Protein AF-A0A1Y3EDM2-F1 (afdb_monomer_lite)

Sequence (157 aa):
MSKAKNRMTKLMQNTAAVFKRSYTFEEAMSQANGNKTKNNWIFPPDTLTHGQIEFSVKYLGSVAVPQSKGIDVIKEAVQKLRFNLQLNRSHGYKLQKVLIQISIYGITLVDVKTKVLVCQHALHRISFCADDKQDKRVFAYIVKRSAESSEHDCHVF

Structure (mmCIF, N/CA/C/O backbone):
data_AF-A0A1Y3EDM2-F1
#
_entry.id   AF-A0A1Y3EDM2-F1
#
loop_
_atom_site.group_PDB
_atom_site.id
_atom_site.type_symbol
_atom_site.label_atom_id
_atom_site.label_alt_id
_atom_site.label_comp_id
_atom_site.label_asym_id
_atom_site.label_entity_id
_atom_site.label_seq_id
_atom_site.pdbx_PDB_ins_code
_atom_site.Cartn_x
_atom_site.Cartn_y
_atom_site.Cartn_z
_atom_site.occupancy
_atom_site.B_iso_or_equiv
_atom_site.auth_seq_id
_atom_site.auth_comp_id
_atom_site.auth_asym_id
_atom_site.auth_atom_id
_atom_site.pdbx_PDB_model_num
ATOM 1 N N . MET A 1 1 ? 7.501 -23.146 6.509 1.00 51.47 1 MET A N 1
ATOM 2 C CA . MET A 1 1 ? 6.556 -22.102 6.031 1.00 51.47 1 MET A CA 1
ATOM 3 C C . MET A 1 1 ? 7.182 -21.345 4.864 1.00 51.47 1 MET A C 1
ATOM 5 O O . MET A 1 1 ? 8.330 -20.941 4.976 1.00 51.47 1 MET A O 1
ATOM 9 N N . SER A 1 2 ? 6.475 -21.197 3.737 1.00 65.44 2 SER A N 1
ATOM 10 C CA . SER A 1 2 ? 6.988 -20.516 2.529 1.00 65.44 2 SER A CA 1
ATOM 11 C C . SER A 1 2 ? 7.248 -19.017 2.770 1.00 65.44 2 SER A C 1
ATOM 13 O O . SER A 1 2 ? 6.473 -18.365 3.471 1.00 65.44 2 SER A O 1
ATOM 15 N N . LYS A 1 3 ? 8.299 -18.450 2.150 1.00 64.69 3 LYS A N 1
ATOM 16 C CA . LYS A 1 3 ? 8.666 -17.015 2.222 1.00 64.69 3 LYS A CA 1
ATOM 17 C C . LYS A 1 3 ? 7.491 -16.078 1.892 1.00 64.69 3 LYS A C 1
ATOM 19 O O . LYS A 1 3 ? 7.386 -15.002 2.477 1.00 64.69 3 LYS A O 1
ATOM 24 N N . ALA A 1 4 ? 6.597 -16.492 0.990 1.00 65.94 4 ALA A N 1
ATOM 25 C CA . ALA A 1 4 ? 5.406 -15.728 0.615 1.00 65.94 4 ALA A CA 1
ATOM 26 C C . ALA A 1 4 ? 4.397 -15.608 1.771 1.00 65.94 4 ALA A C 1
ATOM 28 O O . ALA A 1 4 ? 3.893 -14.516 2.030 1.00 65.94 4 ALA A O 1
ATOM 29 N N . LYS A 1 5 ? 4.183 -16.696 2.528 1.00 67.06 5 LYS A N 1
ATOM 30 C CA . LYS A 1 5 ? 3.274 -16.702 3.685 1.00 67.06 5 LYS A CA 1
ATOM 31 C C . LYS A 1 5 ? 3.731 -15.698 4.747 1.00 67.06 5 LYS A C 1
ATOM 33 O O . LYS A 1 5 ? 2.930 -14.891 5.193 1.00 67.06 5 LYS A O 1
ATOM 38 N N . ASN A 1 6 ? 5.031 -15.647 5.052 1.00 75.12 6 ASN A N 1
ATOM 39 C CA . ASN A 1 6 ? 5.578 -14.702 6.037 1.00 75.12 6 ASN A CA 1
ATOM 40 C C . ASN A 1 6 ? 5.426 -13.229 5.610 1.00 75.12 6 ASN A C 1
ATOM 42 O O . ASN A 1 6 ? 5.140 -12.372 6.446 1.00 75.12 6 ASN A O 1
ATOM 46 N N . ARG A 1 7 ? 5.601 -12.921 4.314 1.00 78.19 7 ARG A N 1
ATOM 47 C CA . ARG A 1 7 ? 5.404 -11.559 3.780 1.00 78.19 7 ARG A CA 1
ATOM 48 C C . ARG A 1 7 ? 3.947 -11.122 3.882 1.00 78.19 7 ARG A C 1
ATOM 50 O O . ARG A 1 7 ? 3.688 -10.011 4.334 1.00 78.19 7 ARG A O 1
ATOM 57 N N . MET A 1 8 ? 3.018 -12.002 3.517 1.00 80.88 8 MET A N 1
ATOM 58 C CA . MET A 1 8 ? 1.583 -11.751 3.646 1.00 80.88 8 MET A CA 1
ATOM 59 C C . MET A 1 8 ? 1.179 -11.546 5.111 1.00 80.88 8 MET A C 1
ATOM 61 O O . MET A 1 8 ? 0.538 -10.549 5.423 1.00 80.88 8 MET A O 1
ATOM 65 N N . THR A 1 9 ? 1.603 -12.430 6.021 1.00 75.31 9 THR A N 1
ATOM 66 C CA . THR A 1 9 ? 1.339 -12.306 7.464 1.00 75.31 9 THR A CA 1
ATOM 67 C C . THR A 1 9 ? 1.800 -10.946 7.994 1.00 75.31 9 THR A C 1
ATOM 69 O O . THR A 1 9 ? 1.037 -10.271 8.680 1.00 75.31 9 THR A O 1
ATOM 72 N N . LYS A 1 10 ? 3.007 -10.496 7.627 1.00 78.44 10 LYS A N 1
ATOM 73 C CA . LYS A 1 10 ? 3.533 -9.189 8.047 1.00 78.44 10 LYS A CA 1
ATOM 74 C C . LYS A 1 10 ? 2.726 -8.019 7.474 1.00 78.44 10 LYS A C 1
ATOM 76 O O . LYS A 1 10 ? 2.433 -7.069 8.194 1.00 78.44 10 LYS A O 1
ATOM 81 N N . LEU A 1 11 ? 2.342 -8.099 6.200 1.00 82.12 11 LEU A N 1
ATOM 82 C CA . LEU A 1 11 ? 1.518 -7.083 5.547 1.00 82.12 11 LEU A CA 1
ATOM 83 C C . LEU A 1 11 ? 0.141 -6.958 6.217 1.00 82.12 11 LEU A C 1
ATOM 85 O O . LEU A 1 11 ? -0.297 -5.851 6.531 1.00 82.12 11 LEU A O 1
ATOM 89 N N . MET A 1 12 ? -0.509 -8.090 6.490 1.00 79.25 12 MET A N 1
ATOM 90 C CA . MET A 1 12 ? -1.798 -8.139 7.179 1.00 79.25 12 MET A CA 1
ATOM 91 C C . MET A 1 12 ? -1.689 -7.639 8.620 1.00 79.25 12 MET A C 1
ATOM 93 O O . MET A 1 12 ? -2.534 -6.862 9.044 1.00 79.25 12 MET A O 1
ATOM 97 N N . GLN A 1 13 ? -0.641 -8.014 9.359 1.00 76.56 13 GLN A N 1
ATOM 98 C CA . GLN A 1 13 ? -0.409 -7.528 10.724 1.00 76.56 13 GLN A CA 1
ATOM 99 C C . GLN A 1 13 ? -0.212 -6.014 10.775 1.00 76.56 13 GLN A C 1
ATOM 101 O O . GLN A 1 13 ? -0.834 -5.363 11.610 1.00 76.56 13 GLN A O 1
ATOM 106 N N . ASN A 1 14 ? 0.608 -5.451 9.883 1.00 79.44 14 ASN A N 1
ATOM 107 C CA . ASN A 1 14 ? 0.855 -4.009 9.838 1.00 79.44 14 ASN A CA 1
ATOM 108 C C . ASN A 1 14 ? -0.413 -3.239 9.445 1.00 79.44 14 ASN A C 1
ATOM 110 O O . ASN A 1 14 ? -0.777 -2.274 10.112 1.00 79.44 14 ASN A O 1
ATOM 114 N N . THR A 1 15 ? -1.133 -3.708 8.422 1.00 75.50 15 THR A N 1
ATOM 115 C CA . THR A 1 15 ? -2.399 -3.091 7.985 1.00 75.50 15 THR A CA 1
ATOM 116 C C . THR A 1 15 ? -3.447 -3.158 9.095 1.00 75.50 15 THR A C 1
ATOM 118 O O . THR A 1 15 ? -4.065 -2.152 9.443 1.00 75.50 15 THR A O 1
ATOM 121 N N . ALA A 1 16 ? -3.606 -4.331 9.714 1.00 76.56 16 ALA A N 1
ATOM 122 C CA . ALA A 1 16 ? -4.522 -4.523 10.824 1.00 76.56 16 ALA A CA 1
ATOM 123 C C . ALA A 1 16 ? -4.137 -3.656 12.021 1.00 76.56 16 ALA A C 1
ATOM 125 O O . ALA A 1 16 ? -5.023 -3.082 12.635 1.00 76.56 16 ALA A O 1
ATOM 126 N N . ALA A 1 17 ? -2.847 -3.515 12.347 1.00 77.19 17 ALA A N 1
ATOM 127 C CA . ALA A 1 17 ? -2.384 -2.693 13.463 1.00 77.19 17 ALA A CA 1
ATOM 128 C C . ALA A 1 17 ? -2.821 -1.226 13.341 1.00 77.19 17 ALA A C 1
ATOM 130 O O . ALA A 1 17 ? -3.214 -0.639 14.350 1.00 77.19 17 ALA A O 1
ATOM 131 N N . VAL A 1 18 ? -2.814 -0.685 12.120 1.00 75.56 18 VAL A N 1
ATOM 132 C CA . VAL A 1 18 ? -3.256 0.683 11.815 1.00 75.56 18 VAL A CA 1
ATOM 133 C C . VAL A 1 18 ? -4.786 0.778 11.775 1.00 75.56 18 V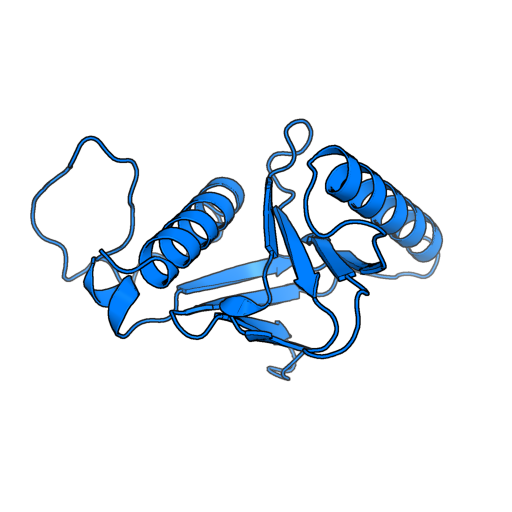AL A C 1
ATOM 135 O O . VAL A 1 18 ? -5.375 1.686 12.363 1.00 75.56 18 VAL A O 1
ATOM 138 N N . PHE A 1 19 ? -5.462 -0.187 11.144 1.00 77.88 19 PHE A N 1
ATOM 139 C CA . PHE A 1 19 ? -6.899 -0.108 10.857 1.00 77.88 19 PHE A CA 1
ATOM 140 C C . PHE A 1 19 ? -7.797 -0.959 11.767 1.00 77.88 19 PHE A C 1
ATOM 142 O O . PHE A 1 19 ? -8.951 -1.199 11.414 1.00 77.88 19 PHE A O 1
ATOM 149 N N . LYS A 1 20 ? -7.334 -1.352 12.969 1.00 67.56 20 LYS A N 1
ATOM 150 C CA . LYS A 1 20 ? -8.087 -2.194 13.934 1.00 67.56 20 LYS A CA 1
ATOM 151 C C . LYS A 1 20 ? -9.540 -1.752 14.175 1.00 67.56 20 LYS A C 1
ATOM 153 O O . LYS A 1 20 ? -10.369 -2.582 14.516 1.00 67.56 20 LYS A O 1
ATOM 158 N N . ARG A 1 21 ? -9.843 -0.453 14.040 1.00 54.84 21 ARG A N 1
ATOM 159 C CA . ARG A 1 21 ? -11.176 0.142 14.273 1.00 54.84 21 ARG A CA 1
ATOM 160 C C . ARG A 1 21 ? -12.101 0.168 13.051 1.00 54.84 21 ARG A C 1
ATOM 162 O O . ARG A 1 21 ? -13.292 0.377 13.227 1.00 54.84 21 ARG A O 1
ATOM 169 N N . SER A 1 22 ? -11.570 -0.010 11.844 1.00 54.25 22 SER A N 1
ATOM 170 C CA . SER A 1 22 ? -12.343 0.010 10.588 1.00 54.25 22 SER A CA 1
ATOM 171 C C . SER A 1 22 ? -12.637 -1.396 10.061 1.00 54.25 22 SER A C 1
ATOM 173 O O . SER A 1 22 ? -13.030 -1.552 8.906 1.00 54.25 22 SER A O 1
ATOM 175 N N . TYR A 1 23 ? -12.388 -2.414 10.884 1.00 55.56 23 TYR A N 1
ATOM 176 C CA . TYR A 1 23 ? -12.571 -3.809 10.531 1.00 55.56 23 TYR A CA 1
ATOM 177 C C . TYR A 1 23 ? -14.034 -4.211 10.745 1.00 55.56 23 TYR A C 1
ATOM 179 O O . TYR A 1 23 ? -14.524 -4.191 11.874 1.00 55.56 23 TYR A O 1
ATOM 187 N N . THR A 1 24 ? -14.742 -4.560 9.671 1.00 46.62 24 THR A N 1
ATOM 188 C CA . THR A 1 24 ? -16.051 -5.224 9.744 1.00 46.62 24 THR A CA 1
ATOM 189 C C . THR A 1 24 ? -15.823 -6.672 10.167 1.00 46.62 24 THR A C 1
ATOM 191 O O . THR A 1 24 ? -15.396 -7.507 9.377 1.00 46.62 24 THR A O 1
ATOM 194 N N . PHE A 1 25 ? -16.017 -6.933 11.458 1.00 49.09 25 PHE A N 1
ATOM 195 C CA . PHE A 1 25 ? -15.652 -8.181 12.134 1.00 49.09 25 PHE A CA 1
ATOM 196 C C . PHE A 1 25 ? -16.790 -9.214 12.224 1.00 49.09 25 PHE A C 1
ATOM 198 O O . PHE A 1 25 ? -16.543 -10.340 12.644 1.00 49.09 25 PHE A O 1
ATOM 205 N N . GLU A 1 26 ? -18.025 -8.879 11.844 1.00 38.91 26 GLU A N 1
ATOM 206 C CA . GLU A 1 26 ? -19.182 -9.729 12.176 1.00 38.91 26 GLU A CA 1
ATOM 207 C C . GLU A 1 26 ? -19.300 -11.024 11.359 1.00 38.91 26 GLU A C 1
ATOM 209 O O . GLU A 1 26 ? -19.820 -12.007 11.876 1.00 38.91 26 GLU A O 1
ATOM 214 N N . GLU A 1 27 ? -18.754 -11.105 10.143 1.00 42.53 27 GLU A N 1
ATOM 215 C CA . GLU A 1 27 ? -18.945 -12.304 9.304 1.00 42.53 27 GLU A CA 1
ATOM 216 C C . GLU A 1 27 ? -17.804 -13.334 9.409 1.00 42.53 27 GLU A C 1
ATOM 218 O O . GLU A 1 27 ? -18.013 -14.518 9.154 1.00 42.53 27 GLU A O 1
ATOM 223 N N . ALA A 1 28 ? -16.601 -12.929 9.837 1.00 41.09 28 ALA A N 1
ATOM 224 C CA . ALA A 1 28 ? -15.418 -13.803 9.833 1.00 41.09 28 ALA A CA 1
ATOM 225 C C . ALA A 1 28 ? -15.181 -14.567 11.150 1.00 41.09 28 ALA A C 1
ATOM 227 O O . ALA A 1 28 ? -14.375 -15.500 11.182 1.00 41.09 28 ALA A O 1
ATOM 228 N N . MET A 1 29 ? -15.840 -14.175 12.248 1.00 42.25 29 MET A N 1
ATOM 229 C CA . MET A 1 29 ? -15.540 -14.709 13.583 1.00 42.25 29 MET A CA 1
ATOM 230 C C . MET A 1 29 ? -16.458 -15.848 14.048 1.00 42.25 29 MET A C 1
ATOM 232 O O . MET A 1 29 ? -16.129 -16.530 15.017 1.00 42.25 29 MET A O 1
ATOM 236 N N . SER A 1 30 ? -17.547 -16.135 13.335 1.00 45.22 30 SER A N 1
ATOM 237 C CA . SER A 1 30 ? -18.504 -17.186 13.718 1.00 45.22 30 SER A CA 1
ATOM 238 C C . SER A 1 30 ? -17.970 -18.624 13.588 1.00 45.22 30 SER A C 1
ATOM 240 O O . SER A 1 30 ? -18.706 -19.564 13.867 1.00 45.22 30 SER A O 1
ATOM 242 N N . GLN A 1 31 ? -16.705 -18.830 13.188 1.00 45.25 31 GLN A N 1
ATOM 243 C CA . GLN A 1 31 ? -16.115 -20.171 13.021 1.00 45.25 31 GLN A CA 1
ATOM 244 C C . GLN A 1 31 ? -14.808 -20.430 13.795 1.00 45.25 31 GLN A C 1
ATOM 246 O O . GLN A 1 31 ? -14.305 -21.550 13.762 1.00 45.25 31 GLN A O 1
ATOM 251 N N . ALA A 1 32 ? -14.249 -19.466 14.538 1.00 44.06 32 ALA A N 1
ATOM 252 C CA . ALA A 1 32 ? -12.967 -19.662 15.229 1.00 44.06 32 ALA A CA 1
ATOM 253 C C . ALA A 1 32 ? -13.145 -19.919 16.737 1.00 44.06 32 ALA A C 1
ATOM 255 O O . ALA A 1 32 ? -12.940 -19.034 17.570 1.00 44.06 32 ALA A O 1
ATOM 256 N N . ASN A 1 33 ? -13.510 -21.152 17.095 1.00 42.59 33 ASN A N 1
ATOM 257 C CA . ASN A 1 33 ? -13.509 -21.615 18.482 1.00 42.59 33 ASN A CA 1
ATOM 258 C C . ASN A 1 33 ? -12.073 -21.973 18.932 1.00 42.59 33 ASN A C 1
ATOM 260 O O . ASN A 1 33 ? -11.422 -22.814 18.320 1.00 42.59 33 ASN A O 1
ATOM 264 N N . GLY A 1 34 ? -11.596 -21.344 20.012 1.00 45.38 34 GLY A N 1
ATOM 265 C CA . GLY A 1 34 ? -10.530 -21.861 20.886 1.00 45.38 34 GLY A CA 1
ATOM 266 C C . GLY A 1 34 ? -9.083 -21.909 20.363 1.00 45.38 34 GLY A C 1
ATOM 267 O O . GLY A 1 34 ? -8.614 -22.955 19.939 1.00 45.38 34 GLY A O 1
ATOM 268 N N . ASN A 1 35 ? -8.321 -20.817 20.527 1.00 38.78 35 ASN A N 1
ATOM 269 C CA . ASN A 1 35 ? -7.022 -20.806 21.236 1.00 38.78 35 ASN A CA 1
ATOM 270 C C . ASN A 1 35 ? -6.333 -19.441 21.088 1.00 38.78 35 ASN A C 1
ATOM 272 O O . ASN A 1 35 ? -5.789 -19.098 20.037 1.00 38.78 35 ASN A O 1
ATOM 276 N N . LYS A 1 36 ? -6.302 -18.663 22.177 1.00 43.22 36 LYS A N 1
ATOM 277 C CA . LYS A 1 36 ? -5.486 -17.446 22.277 1.00 43.22 36 LYS A CA 1
ATOM 278 C C . LYS A 1 36 ? -4.011 -17.843 22.358 1.00 43.22 36 LYS A C 1
ATOM 280 O O . LYS A 1 36 ? -3.471 -18.052 23.441 1.00 43.22 36 LYS A O 1
ATOM 285 N N . THR A 1 37 ? -3.350 -17.952 21.210 1.00 38.59 37 THR A N 1
ATOM 286 C CA . THR A 1 37 ? -1.887 -18.034 21.170 1.00 38.59 37 THR A CA 1
ATOM 287 C C . THR A 1 37 ? -1.295 -16.644 21.421 1.00 38.59 37 THR A C 1
ATOM 289 O O . THR A 1 37 ? -1.866 -15.629 21.031 1.00 38.59 37 THR A O 1
ATOM 292 N N . LYS A 1 38 ? -0.142 -16.581 22.101 1.00 41.44 38 LYS A N 1
ATOM 293 C CA . LYS A 1 38 ? 0.564 -15.346 22.515 1.00 41.44 38 LYS A CA 1
ATOM 294 C C . LYS A 1 38 ? 1.050 -14.455 21.355 1.00 41.44 38 LYS A C 1
ATOM 296 O O . LYS A 1 38 ? 1.702 -13.443 21.593 1.00 41.44 38 LYS A O 1
ATOM 301 N N . ASN A 1 39 ? 0.719 -14.800 20.114 1.00 42.69 39 ASN A N 1
ATOM 302 C CA . ASN A 1 39 ? 0.989 -13.989 18.941 1.00 42.69 39 ASN A CA 1
ATOM 303 C C . ASN A 1 39 ? -0.306 -13.284 18.552 1.00 42.69 39 ASN A C 1
ATOM 305 O O . ASN A 1 39 ? -1.315 -13.936 18.326 1.00 42.69 39 ASN A O 1
ATOM 309 N N . ASN A 1 40 ? -0.252 -11.955 18.482 1.00 52.75 40 ASN A N 1
ATOM 310 C CA . ASN A 1 40 ? -1.320 -10.990 18.189 1.00 52.75 40 ASN A CA 1
ATOM 311 C C . ASN A 1 40 ? -1.948 -11.147 16.774 1.00 52.75 40 ASN A C 1
ATOM 313 O O . ASN A 1 40 ? -2.134 -10.176 16.042 1.00 52.75 40 ASN A O 1
ATOM 317 N N . TRP A 1 41 ? -2.207 -12.381 16.350 1.00 55.75 41 TRP A N 1
ATOM 318 C CA . TRP A 1 41 ? -2.780 -12.777 15.078 1.00 55.75 41 TRP A CA 1
ATOM 319 C C . TRP A 1 41 ? -4.295 -12.896 15.240 1.00 55.75 41 TRP A C 1
ATOM 321 O O . TRP A 1 41 ? -4.787 -13.759 15.959 1.00 55.75 41 TRP A O 1
ATOM 331 N N . ILE A 1 42 ? -5.021 -11.980 14.605 1.00 63.88 42 ILE A N 1
ATOM 332 C CA . ILE A 1 42 ? -6.469 -11.815 14.785 1.00 63.88 42 ILE A CA 1
ATOM 333 C C . ILE A 1 42 ? -7.306 -12.500 13.691 1.00 63.88 42 ILE A C 1
ATOM 335 O O . ILE A 1 42 ? -8.526 -12.395 13.725 1.00 63.88 42 ILE A O 1
ATOM 339 N N . PHE A 1 43 ? -6.674 -13.183 12.726 1.00 65.06 43 PHE A N 1
ATOM 340 C CA . PHE A 1 43 ? -7.357 -13.796 11.578 1.00 65.06 43 PHE A CA 1
ATOM 341 C C . PHE A 1 43 ? -7.320 -15.333 11.648 1.00 65.06 43 PHE A C 1
ATOM 343 O O . PHE A 1 43 ? -6.320 -15.898 12.083 1.00 65.06 43 PHE A O 1
ATOM 350 N N . PRO A 1 44 ? -8.353 -16.059 11.205 1.00 65.38 44 PRO A N 1
ATOM 351 C CA . PRO A 1 44 ? -8.267 -17.508 11.053 1.00 65.38 44 PRO A CA 1
ATOM 352 C C . PRO A 1 44 ? -7.122 -17.914 10.102 1.00 65.38 44 PRO A C 1
ATOM 354 O O . PRO A 1 44 ? -6.837 -17.194 9.138 1.00 65.38 44 PRO A O 1
ATOM 357 N N . PRO A 1 45 ? -6.453 -19.061 10.322 1.00 64.56 45 PRO A N 1
ATOM 358 C CA . PRO A 1 45 ? -5.446 -19.578 9.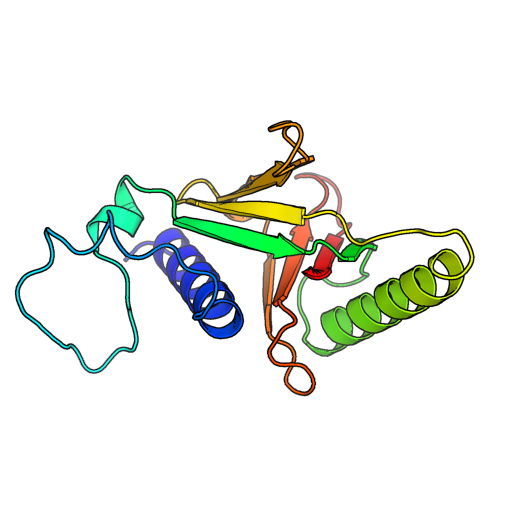395 1.00 64.56 45 PRO A CA 1
ATOM 359 C C . PRO A 1 45 ? -5.969 -19.737 7.959 1.00 64.56 45 PRO A C 1
ATOM 361 O O . PRO A 1 45 ? -5.210 -19.521 7.017 1.00 64.56 45 PRO A O 1
ATOM 364 N N . ASP A 1 46 ? -7.258 -20.038 7.783 1.00 65.00 46 ASP A N 1
ATOM 365 C CA . ASP A 1 46 ? -7.888 -20.224 6.469 1.00 65.00 46 ASP A CA 1
ATOM 366 C C . ASP A 1 46 ? -8.017 -18.928 5.663 1.00 65.00 46 ASP A C 1
ATOM 368 O O . ASP A 1 46 ? -7.959 -18.929 4.431 1.00 65.00 46 ASP A O 1
ATOM 372 N N . THR A 1 47 ? -8.087 -17.782 6.343 1.00 67.38 47 THR A N 1
ATOM 373 C CA . THR A 1 47 ? -8.061 -16.467 5.692 1.00 67.38 47 THR A CA 1
ATOM 374 C C . THR A 1 47 ? -6.727 -16.220 4.983 1.00 67.38 47 THR A C 1
ATOM 376 O O . THR A 1 47 ? -6.680 -15.499 3.992 1.00 67.38 47 THR A O 1
ATOM 379 N N . LEU A 1 48 ? -5.642 -16.860 5.439 1.00 63.06 48 LEU A N 1
ATOM 380 C CA . LEU A 1 48 ? -4.336 -16.802 4.779 1.00 63.06 48 LEU A CA 1
ATOM 381 C C . LEU A 1 48 ? -4.226 -17.714 3.560 1.00 63.06 48 LEU A C 1
ATOM 383 O O . LEU A 1 48 ? -3.251 -17.600 2.826 1.00 63.06 48 LEU A O 1
ATOM 387 N N . THR A 1 49 ? -5.122 -18.677 3.377 1.00 64.38 49 THR A N 1
ATOM 388 C CA . THR A 1 49 ? -5.011 -19.669 2.299 1.00 64.38 49 THR A CA 1
ATOM 389 C C . THR A 1 49 ? -6.068 -19.471 1.225 1.00 64.38 49 THR A C 1
ATOM 391 O O . THR A 1 49 ? -5.738 -19.614 0.052 1.00 64.38 49 THR A O 1
ATOM 394 N N . HIS A 1 50 ? -7.287 -19.079 1.600 1.00 65.56 50 HIS A N 1
ATOM 395 C CA . HIS A 1 50 ? -8.421 -18.988 0.674 1.00 65.56 50 HIS A CA 1
ATOM 396 C C . HIS A 1 50 ? -9.186 -17.657 0.747 1.00 65.56 50 HIS A C 1
ATOM 398 O O . HIS A 1 50 ? -10.043 -17.405 -0.095 1.00 65.56 50 HIS A O 1
ATOM 404 N N . GLY A 1 51 ? -8.891 -16.804 1.733 1.00 72.94 51 GLY A N 1
ATOM 405 C CA . GLY A 1 51 ? -9.611 -15.549 1.952 1.00 72.94 51 GLY A CA 1
ATOM 406 C C . GLY A 1 51 ? -8.934 -14.311 1.363 1.00 72.94 51 GLY A C 1
ATOM 407 O O . GLY A 1 51 ? -7.752 -14.309 1.007 1.00 72.94 51 GLY A O 1
ATOM 408 N N . GLN A 1 52 ? -9.692 -13.215 1.337 1.00 75.62 52 GLN A N 1
ATOM 409 C CA . GLN A 1 52 ? -9.140 -11.865 1.287 1.00 75.62 52 GLN A CA 1
ATOM 410 C C . GLN A 1 52 ? -9.672 -11.057 2.466 1.00 75.62 52 GLN A C 1
ATOM 412 O O . GLN A 1 52 ? -10.804 -11.247 2.904 1.00 75.62 52 GLN A O 1
ATOM 417 N N . ILE A 1 53 ? -8.842 -10.160 2.979 1.00 82.44 53 ILE A N 1
ATOM 418 C CA . ILE A 1 53 ? -9.188 -9.280 4.092 1.00 82.44 53 ILE A CA 1
ATOM 419 C C . ILE A 1 53 ? -9.397 -7.882 3.545 1.00 82.44 53 ILE A C 1
ATOM 421 O O . ILE A 1 53 ? -8.534 -7.376 2.829 1.00 82.44 53 ILE A O 1
ATOM 425 N N . GLU A 1 54 ? -10.508 -7.255 3.911 1.00 86.00 54 GLU A N 1
ATOM 426 C CA . GLU A 1 54 ? -10.873 -5.940 3.402 1.00 86.00 54 GLU A CA 1
ATOM 427 C C . GLU A 1 54 ? -10.814 -4.866 4.493 1.00 86.00 54 GLU A C 1
ATOM 429 O O . GLU A 1 54 ? -11.278 -5.069 5.615 1.00 86.00 54 GLU A O 1
ATOM 434 N N . PHE A 1 55 ? -10.263 -3.699 4.158 1.00 87.12 55 PHE A N 1
ATOM 435 C CA . PHE A 1 55 ? -10.226 -2.530 5.035 1.00 87.12 55 PHE A CA 1
ATOM 436 C C . PHE A 1 55 ? -10.725 -1.301 4.290 1.00 87.12 55 PHE A C 1
ATOM 438 O O . PHE A 1 55 ? -10.181 -0.934 3.248 1.00 87.12 55 PHE A O 1
ATOM 445 N N . SER A 1 56 ? -11.733 -0.622 4.837 1.00 90.19 56 SER A N 1
ATOM 446 C CA . SER A 1 56 ? -12.202 0.643 4.277 1.00 90.19 56 SER A CA 1
ATOM 447 C C . SER A 1 56 ? -11.394 1.810 4.840 1.00 90.19 56 SER A C 1
ATOM 449 O O . SER A 1 56 ? -11.467 2.121 6.032 1.00 90.19 56 SER A O 1
ATOM 451 N N . VAL A 1 57 ? -10.618 2.463 3.979 1.00 92.69 57 VAL A N 1
ATOM 452 C CA . VAL A 1 57 ? -9.622 3.473 4.359 1.00 92.69 57 VAL A CA 1
ATOM 453 C C . VAL A 1 57 ? -9.685 4.688 3.436 1.00 92.69 57 VAL A C 1
ATOM 455 O O . VAL A 1 57 ? -10.391 4.696 2.427 1.00 92.69 57 VAL A O 1
ATOM 458 N N . LYS A 1 58 ? -8.959 5.750 3.786 1.00 93.38 58 LYS A N 1
ATOM 459 C CA . LYS A 1 58 ? -8.759 6.902 2.901 1.00 93.38 58 LYS A CA 1
ATOM 460 C C . LYS A 1 58 ? -7.437 6.722 2.172 1.00 93.38 58 LYS A C 1
ATOM 462 O O . LYS A 1 58 ? -6.475 6.287 2.777 1.00 93.38 58 LYS A O 1
ATOM 467 N N . TYR A 1 59 ? -7.399 7.042 0.889 1.00 94.81 59 TYR A N 1
ATOM 468 C CA . TYR A 1 59 ? -6.190 6.969 0.084 1.00 94.81 59 TYR A CA 1
ATOM 469 C C . TYR A 1 59 ? -5.612 8.371 -0.091 1.00 94.81 59 TYR A C 1
ATOM 471 O O . TYR A 1 59 ? -6.299 9.258 -0.602 1.00 94.81 59 TYR A O 1
ATOM 479 N N . LEU A 1 60 ? -4.377 8.581 0.377 1.00 94.25 60 LEU A N 1
ATOM 480 C CA . LEU A 1 60 ? -3.659 9.851 0.218 1.00 94.25 60 LEU A CA 1
ATOM 481 C C . LEU A 1 60 ? -3.067 9.994 -1.179 1.00 94.25 60 LEU A C 1
ATOM 483 O O . LEU A 1 60 ? -2.982 11.112 -1.680 1.00 94.25 60 LEU A O 1
ATOM 487 N N . GLY A 1 61 ? -2.661 8.881 -1.786 1.00 94.69 61 GLY A N 1
ATOM 488 C CA . GLY A 1 61 ? -2.075 8.852 -3.119 1.00 94.69 61 GLY A CA 1
ATOM 489 C C . GLY A 1 61 ? -0.830 7.978 -3.193 1.00 94.69 61 GLY A C 1
ATOM 490 O O . GLY A 1 61 ? -0.503 7.220 -2.272 1.00 94.69 61 GLY A O 1
ATOM 491 N N . SER A 1 62 ? -0.142 8.080 -4.325 1.00 95.62 62 SER A N 1
ATOM 492 C CA . SER A 1 62 ? 1.144 7.438 -4.575 1.00 95.62 62 SER A CA 1
ATOM 493 C C . SER A 1 62 ? 2.184 8.455 -5.008 1.00 95.62 62 SER A C 1
ATOM 495 O O . SER A 1 62 ? 1.862 9.459 -5.642 1.00 95.62 62 SER A O 1
ATOM 497 N N . VAL A 1 63 ? 3.443 8.178 -4.690 1.00 96.69 63 VAL A N 1
ATOM 498 C CA . VAL A 1 63 ? 4.580 8.987 -5.130 1.00 96.69 63 VAL A CA 1
ATOM 499 C C . VAL A 1 63 ? 5.770 8.089 -5.438 1.00 96.69 63 VAL A C 1
ATOM 501 O O . VAL A 1 63 ? 5.998 7.099 -4.740 1.00 96.69 63 VAL A O 1
ATOM 504 N N . ALA A 1 64 ? 6.526 8.445 -6.474 1.00 96.50 64 ALA A N 1
ATOM 505 C CA . ALA A 1 64 ? 7.759 7.755 -6.818 1.00 96.50 64 ALA A CA 1
ATOM 506 C C . ALA A 1 64 ? 8.793 7.915 -5.695 1.00 96.50 64 ALA A C 1
ATOM 508 O O . ALA A 1 64 ? 8.965 9.004 -5.138 1.00 96.50 64 ALA A O 1
ATOM 509 N N . VAL A 1 65 ? 9.493 6.831 -5.373 1.00 96.75 65 VAL A N 1
ATOM 510 C CA . VAL A 1 65 ? 10.521 6.796 -4.333 1.00 96.75 65 VAL A CA 1
ATOM 511 C C . VAL A 1 65 ? 11.820 6.184 -4.860 1.00 96.75 65 VAL A C 1
ATOM 513 O O . VAL A 1 65 ? 11.784 5.271 -5.684 1.00 96.75 65 VAL A O 1
ATOM 516 N N . PRO A 1 66 ? 12.985 6.649 -4.375 1.00 93.81 66 PRO A N 1
ATOM 517 C CA . PRO A 1 66 ? 14.279 6.204 -4.891 1.00 93.81 66 PRO A CA 1
ATOM 518 C C . PRO A 1 66 ? 14.692 4.815 -4.386 1.00 93.81 66 PRO A C 1
ATOM 520 O O . PRO A 1 66 ? 15.612 4.210 -4.928 1.00 93.81 66 PRO A O 1
ATOM 523 N N . GLN A 1 67 ? 14.060 4.310 -3.322 1.00 95.19 67 GLN A N 1
ATOM 524 C CA . GLN A 1 67 ? 14.461 3.070 -2.658 1.00 95.19 67 GLN A CA 1
ATOM 525 C C . GLN A 1 6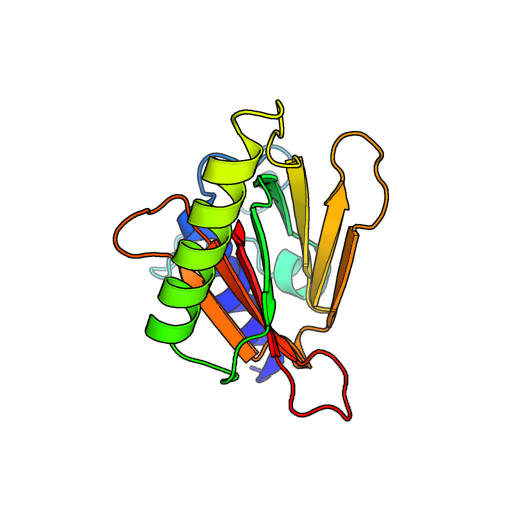7 ? 13.269 2.139 -2.437 1.00 95.19 67 GLN A C 1
ATOM 527 O O . GLN A 1 67 ? 12.166 2.568 -2.107 1.00 95.19 67 GLN A O 1
ATOM 532 N N . SER A 1 68 ? 13.521 0.833 -2.534 1.00 93.56 68 SER A N 1
ATOM 533 C CA . SER A 1 68 ? 12.520 -0.222 -2.329 1.00 93.56 68 SER A CA 1
ATOM 534 C C . SER A 1 68 ? 12.115 -0.436 -0.864 1.00 93.56 68 SER A C 1
ATOM 536 O O . SER A 1 68 ? 11.147 -1.150 -0.590 1.00 93.56 68 SER A O 1
ATOM 538 N N . LYS A 1 69 ? 12.858 0.131 0.092 1.00 94.31 69 LYS A N 1
ATOM 539 C CA . LYS A 1 69 ? 12.663 -0.041 1.537 1.00 94.31 69 LYS A CA 1
ATOM 540 C C . LYS A 1 69 ? 13.203 1.166 2.299 1.00 94.31 69 LYS A C 1
ATOM 542 O O . LYS A 1 69 ? 14.150 1.794 1.846 1.00 94.31 69 LYS A O 1
ATOM 547 N N . GLY A 1 70 ? 12.657 1.420 3.485 1.00 93.81 70 GLY A N 1
ATOM 548 C CA . GLY A 1 70 ? 13.146 2.459 4.392 1.00 93.81 70 GLY A CA 1
ATOM 549 C C . GLY A 1 70 ? 12.003 3.202 5.069 1.00 93.81 70 GLY A C 1
ATOM 550 O O . GLY A 1 70 ? 11.043 3.603 4.417 1.00 93.81 70 GLY A O 1
ATOM 551 N N . ILE A 1 71 ? 12.099 3.387 6.386 1.00 91.94 71 ILE A N 1
ATOM 552 C CA . ILE A 1 71 ? 11.106 4.172 7.134 1.00 91.94 71 ILE A CA 1
ATOM 553 C C . ILE A 1 71 ? 11.187 5.645 6.730 1.00 91.94 71 ILE A C 1
ATOM 555 O O . ILE A 1 71 ? 10.156 6.282 6.550 1.00 91.94 71 ILE A O 1
ATOM 559 N N . ASP A 1 72 ? 12.394 6.174 6.531 1.00 94.00 72 ASP A N 1
ATOM 560 C CA . ASP A 1 72 ? 12.570 7.580 6.159 1.00 94.00 72 ASP A CA 1
ATOM 561 C C . ASP A 1 72 ? 12.072 7.866 4.734 1.00 94.00 72 ASP A C 1
ATOM 563 O O . ASP A 1 72 ? 11.472 8.910 4.498 1.00 94.00 72 ASP A O 1
ATOM 567 N N . VAL A 1 73 ? 12.165 6.880 3.834 1.00 94.88 73 VAL A N 1
ATOM 568 C CA . VAL A 1 73 ? 11.566 6.923 2.487 1.00 94.88 73 VAL A CA 1
ATOM 569 C C . VAL A 1 73 ? 10.040 7.047 2.565 1.00 94.88 73 VAL A C 1
ATOM 571 O O . VAL A 1 73 ? 9.439 7.857 1.861 1.00 94.88 73 VAL A O 1
ATOM 574 N N . ILE A 1 74 ? 9.400 6.267 3.447 1.00 93.56 74 ILE A N 1
ATOM 575 C CA . ILE A 1 74 ? 7.955 6.370 3.690 1.00 93.56 74 ILE A CA 1
ATOM 576 C C . ILE A 1 74 ? 7.603 7.731 4.297 1.00 93.56 74 ILE A C 1
ATOM 578 O O . ILE A 1 74 ? 6.662 8.36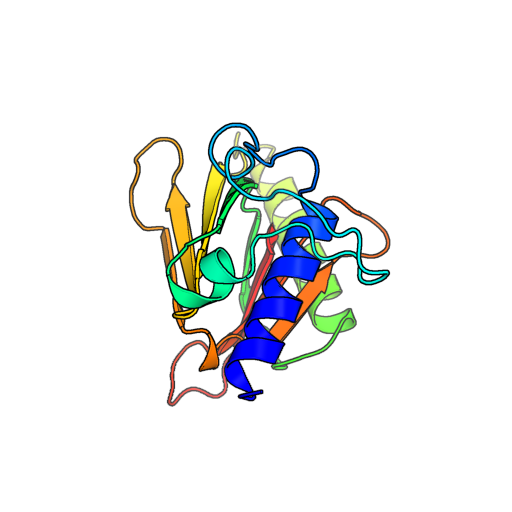2 3.825 1.00 93.56 74 ILE A O 1
ATOM 582 N N . LYS A 1 75 ? 8.350 8.216 5.296 1.00 93.62 75 LYS A N 1
ATOM 583 C CA . LYS A 1 75 ? 8.089 9.527 5.917 1.00 93.62 75 LYS A CA 1
ATOM 584 C C . LYS A 1 75 ? 8.143 10.661 4.898 1.00 93.62 75 LYS A C 1
ATOM 586 O O . LYS A 1 75 ? 7.245 11.499 4.878 1.00 93.62 75 LYS A O 1
ATOM 591 N N . GLU A 1 76 ? 9.159 10.673 4.038 1.00 94.88 76 GLU A N 1
ATOM 592 C CA . GLU A 1 76 ? 9.290 11.679 2.984 1.00 94.88 76 GLU A CA 1
ATOM 593 C C . GLU A 1 76 ? 8.107 11.606 2.001 1.00 94.88 76 GLU A C 1
ATOM 595 O O . GLU A 1 76 ? 7.518 12.630 1.648 1.00 94.88 76 GLU A O 1
ATOM 600 N N . ALA A 1 77 ? 7.692 10.395 1.613 1.00 95.38 77 ALA A N 1
ATOM 601 C CA . ALA A 1 77 ? 6.516 10.185 0.768 1.00 95.38 77 ALA A CA 1
ATOM 602 C C . ALA A 1 77 ? 5.220 10.698 1.425 1.00 95.38 77 ALA A C 1
ATOM 604 O O . ALA A 1 77 ? 4.432 11.399 0.784 1.00 95.38 77 ALA A O 1
ATOM 605 N N . VAL A 1 78 ? 5.017 10.404 2.714 1.00 94.00 78 VAL A N 1
ATOM 606 C CA . VAL A 1 78 ? 3.876 10.892 3.502 1.00 94.00 78 VAL A CA 1
ATOM 607 C C . VAL A 1 78 ? 3.880 12.419 3.545 1.00 94.00 78 VAL A C 1
ATOM 609 O O . VAL A 1 78 ? 2.848 13.033 3.280 1.00 94.00 78 VAL A O 1
ATOM 612 N N . GLN A 1 79 ? 5.022 13.049 3.828 1.00 94.06 79 GLN A N 1
ATOM 613 C CA . GLN A 1 79 ? 5.148 14.509 3.875 1.00 94.06 79 GLN A CA 1
ATOM 614 C C . GLN A 1 79 ? 4.800 15.159 2.530 1.00 94.06 79 GLN A C 1
ATOM 616 O O . GLN A 1 79 ? 3.986 16.084 2.499 1.00 94.06 79 GLN A O 1
ATOM 621 N N . LYS A 1 80 ? 5.331 14.634 1.417 1.00 95.19 80 LYS A N 1
ATOM 622 C CA . LYS A 1 80 ? 5.018 15.119 0.062 1.00 95.19 80 LYS A CA 1
ATOM 623 C C . LYS A 1 80 ? 3.521 15.034 -0.242 1.00 95.19 80 LYS A C 1
ATOM 625 O O . LYS A 1 80 ? 2.919 16.012 -0.682 1.00 95.19 80 LYS A O 1
ATOM 630 N N . LEU A 1 81 ? 2.891 13.891 0.037 1.00 94.31 81 LEU A N 1
ATOM 631 C CA . LEU A 1 81 ? 1.457 13.702 -0.209 1.00 94.31 81 LEU A CA 1
ATOM 632 C C . LEU A 1 81 ? 0.588 14.576 0.705 1.00 94.31 81 LEU A C 1
ATOM 634 O O . LEU A 1 81 ? -0.423 15.117 0.260 1.00 94.31 81 LEU A O 1
ATOM 638 N N . ARG A 1 82 ? 0.983 14.774 1.967 1.00 92.06 82 ARG A N 1
ATOM 639 C CA . ARG A 1 82 ? 0.295 15.686 2.894 1.00 92.06 82 ARG A CA 1
ATOM 640 C C . ARG A 1 82 ? 0.370 17.133 2.420 1.00 92.06 82 ARG A C 1
ATOM 642 O O . ARG A 1 82 ? -0.643 17.823 2.482 1.00 92.06 82 ARG A O 1
ATOM 649 N N . PHE A 1 83 ? 1.530 17.572 1.940 1.00 92.94 83 PHE A N 1
ATOM 650 C CA . PHE A 1 83 ? 1.709 18.909 1.384 1.00 92.94 83 PHE A CA 1
ATOM 651 C C . PHE A 1 83 ? 0.826 19.118 0.146 1.00 92.94 83 PHE A C 1
ATOM 653 O O . PHE A 1 83 ? 0.024 20.049 0.110 1.00 92.94 83 PHE A O 1
ATOM 660 N N . ASN A 1 84 ? 0.855 18.180 -0.805 1.00 91.06 84 ASN A N 1
ATOM 661 C CA . ASN A 1 84 ? -0.020 18.217 -1.980 1.00 91.06 84 ASN A CA 1
ATOM 662 C C . ASN A 1 84 ? -1.509 18.219 -1.600 1.00 91.06 84 ASN A C 1
ATOM 664 O O . ASN A 1 84 ? -2.304 18.951 -2.187 1.00 91.06 84 ASN A O 1
ATOM 668 N N . LEU A 1 85 ? -1.908 17.444 -0.588 1.00 90.50 85 LEU A N 1
ATOM 669 C CA . LEU A 1 85 ? -3.279 17.453 -0.079 1.00 90.50 85 LEU A CA 1
ATOM 670 C C . LEU A 1 85 ? -3.666 18.813 0.519 1.00 90.50 85 LEU A C 1
ATOM 672 O O . LEU A 1 85 ? -4.807 19.239 0.359 1.00 90.50 85 LEU A O 1
ATOM 676 N N . GLN A 1 86 ? -2.753 19.486 1.223 1.00 89.56 86 GLN A N 1
ATOM 677 C CA . GLN A 1 86 ? -3.000 20.814 1.793 1.00 89.56 86 GLN A CA 1
ATOM 678 C C . GLN A 1 86 ? -3.178 21.875 0.702 1.00 89.56 86 GLN A C 1
ATOM 680 O O . GLN A 1 86 ? -4.111 22.669 0.794 1.00 89.56 86 GLN A O 1
ATOM 685 N N . LEU A 1 87 ? -2.365 21.839 -0.356 1.00 88.69 87 LEU A N 1
ATOM 686 C CA . LEU A 1 87 ? -2.505 22.747 -1.500 1.00 88.69 87 LEU A CA 1
ATOM 687 C C . LEU A 1 87 ? -3.822 22.537 -2.259 1.00 88.69 87 LEU A C 1
ATOM 689 O O . LEU A 1 87 ? -4.487 23.490 -2.652 1.00 88.69 87 LEU A O 1
ATOM 693 N N . ASN A 1 88 ? -4.240 21.284 -2.430 1.00 86.75 88 ASN A N 1
ATOM 694 C CA . ASN A 1 88 ? -5.486 20.961 -3.127 1.00 86.75 88 ASN A CA 1
ATOM 695 C C . ASN A 1 88 ? -6.731 21.105 -2.238 1.00 86.75 88 ASN A C 1
ATOM 697 O O . ASN A 1 88 ? -7.860 21.107 -2.730 1.00 86.75 88 ASN A O 1
ATOM 701 N N . ARG A 1 89 ? -6.556 21.253 -0.920 1.00 82.94 89 ARG A N 1
ATOM 702 C CA . ARG A 1 89 ? -7.668 21.394 0.027 1.00 82.94 89 ARG A CA 1
ATOM 703 C C . ARG A 1 89 ? -8.454 22.684 -0.173 1.00 82.94 89 ARG A C 1
ATOM 705 O O . ARG A 1 89 ? -9.674 22.655 -0.037 1.00 82.94 89 ARG A O 1
ATOM 712 N N . SER A 1 90 ? -7.779 23.778 -0.523 1.00 80.31 90 SER A N 1
ATOM 713 C CA . SER A 1 90 ? -8.424 25.048 -0.884 1.00 80.31 90 SER A CA 1
ATOM 714 C C . SER A 1 90 ? -9.291 24.931 -2.144 1.00 80.31 90 SER A C 1
ATOM 716 O O . SER A 1 90 ? -10.246 25.682 -2.292 1.00 80.31 90 SER A O 1
ATOM 718 N N . HIS A 1 91 ? -9.028 23.933 -2.992 1.00 80.69 91 HIS A N 1
ATOM 719 C CA . HIS A 1 91 ? -9.784 23.627 -4.210 1.00 80.69 91 HIS A CA 1
ATOM 720 C C . HIS A 1 91 ? -10.901 22.589 -3.984 1.00 80.69 91 HIS A C 1
ATOM 722 O O . HIS A 1 91 ? -11.443 22.026 -4.931 1.00 80.69 91 HIS A O 1
ATOM 728 N N . GLY A 1 92 ? -11.243 22.288 -2.724 1.00 80.25 92 GLY A N 1
ATOM 729 C CA . GLY A 1 92 ? -12.316 21.350 -2.381 1.00 80.25 92 GLY A CA 1
ATOM 730 C C . GLY A 1 92 ? -11.949 19.868 -2.520 1.00 80.25 92 GLY A C 1
ATOM 731 O O . GLY A 1 92 ? -12.826 19.010 -2.379 1.00 80.25 92 GLY A O 1
ATOM 732 N N . TYR A 1 93 ? -10.671 19.539 -2.748 1.00 83.19 93 TYR A N 1
ATOM 733 C CA . TYR A 1 93 ? -10.228 18.152 -2.872 1.00 83.19 93 TYR A CA 1
ATOM 734 C C . TYR A 1 93 ? -10.437 17.381 -1.560 1.00 83.19 93 TYR A C 1
ATOM 736 O O . TYR A 1 93 ? -10.003 17.791 -0.478 1.00 83.19 93 TYR A O 1
ATOM 744 N N . LYS A 1 94 ? -11.099 16.225 -1.658 1.00 85.25 94 LYS A N 1
ATOM 745 C CA . LYS A 1 94 ? -11.330 15.298 -0.545 1.00 85.25 94 LYS A CA 1
ATOM 746 C C . LYS A 1 94 ? -10.613 13.987 -0.828 1.00 85.25 94 LYS A C 1
ATOM 748 O O . LYS A 1 94 ? -10.642 13.495 -1.949 1.00 85.25 94 LYS A O 1
ATOM 753 N N . LEU A 1 95 ? -10.033 13.401 0.219 1.00 89.44 95 LEU A N 1
ATOM 754 C CA . LEU A 1 95 ? -9.406 12.084 0.131 1.00 89.44 95 LEU A CA 1
ATOM 755 C C . LEU A 1 95 ? -10.405 11.037 -0.367 1.00 89.44 95 LEU A C 1
ATOM 757 O O . LEU A 1 95 ? -11.505 10.906 0.185 1.00 89.44 95 LEU A O 1
ATOM 761 N N . GLN A 1 96 ? -9.985 10.280 -1.375 1.00 91.44 96 GLN A N 1
ATOM 762 C CA . GLN A 1 96 ? -10.743 9.164 -1.919 1.00 91.44 96 GLN A CA 1
ATOM 763 C C . GLN A 1 96 ? -10.872 8.066 -0.857 1.00 91.44 96 GLN A C 1
ATOM 765 O O . GLN A 1 96 ? -9.905 7.744 -0.167 1.00 91.44 96 GLN A O 1
ATOM 770 N N . LYS A 1 97 ? -12.070 7.498 -0.695 1.00 94.25 97 LYS A N 1
ATOM 771 C CA . LYS A 1 97 ? -12.294 6.356 0.200 1.00 94.25 97 LYS A CA 1
ATOM 772 C C . LYS A 1 97 ? -12.177 5.077 -0.622 1.00 94.25 97 LYS A C 1
ATOM 774 O O . LYS A 1 97 ? -12.946 4.889 -1.561 1.00 94.25 97 LYS A O 1
ATOM 779 N N . VAL A 1 98 ? -11.236 4.215 -0.260 1.00 95.19 98 VAL A N 1
ATOM 780 C CA . VAL A 1 98 ? -10.942 2.967 -0.972 1.00 95.19 98 VAL A CA 1
ATOM 781 C C . VAL A 1 98 ? -11.066 1.770 -0.037 1.00 95.19 98 VAL A C 1
ATOM 783 O O . VAL A 1 98 ? -11.006 1.895 1.187 1.00 95.19 98 VAL A O 1
ATOM 786 N N . LEU A 1 99 ? -11.259 0.605 -0.631 1.00 93.31 99 LEU A N 1
ATOM 787 C CA . LEU A 1 99 ? -11.215 -0.689 0.013 1.00 93.31 99 LEU A CA 1
ATOM 788 C C . LEU A 1 99 ? -9.856 -1.317 -0.304 1.00 93.31 99 LEU A C 1
ATOM 790 O O . LEU A 1 99 ? -9.561 -1.573 -1.470 1.00 93.31 99 LEU A O 1
ATOM 794 N N . ILE A 1 100 ? -9.022 -1.522 0.716 1.00 93.06 100 ILE A N 1
ATOM 795 C CA . ILE A 1 100 ? -7.804 -2.327 0.593 1.00 93.06 100 ILE A CA 1
ATOM 796 C C . ILE A 1 100 ? -8.207 -3.780 0.783 1.00 93.06 100 ILE A C 1
ATOM 798 O O . ILE A 1 100 ? -8.621 -4.151 1.876 1.00 93.06 100 ILE A O 1
ATOM 802 N N . GLN A 1 101 ? -8.030 -4.594 -0.246 1.00 90.81 101 GLN A N 1
ATOM 803 C CA . GLN A 1 101 ? -8.237 -6.035 -0.214 1.00 90.81 101 GLN A CA 1
ATOM 804 C C . GLN A 1 101 ? -6.871 -6.727 -0.220 1.00 90.81 101 GLN A C 1
ATOM 806 O O . GLN A 1 101 ? -6.083 -6.534 -1.146 1.00 90.81 101 GLN A O 1
ATOM 811 N N . ILE A 1 102 ? -6.561 -7.504 0.816 1.00 88.75 102 ILE A N 1
ATOM 812 C CA . ILE A 1 102 ? -5.276 -8.198 0.970 1.00 88.75 102 ILE A CA 1
ATOM 813 C C . ILE A 1 102 ? -5.502 -9.703 0.890 1.00 88.75 102 ILE A C 1
ATOM 815 O O . ILE A 1 102 ? -6.255 -10.258 1.687 1.00 88.75 102 ILE A O 1
ATOM 819 N N . SER A 1 103 ? -4.807 -10.364 -0.034 1.00 86.38 103 SER A N 1
ATOM 820 C CA . SER A 1 103 ? -4.833 -11.819 -0.225 1.00 86.38 103 SER A CA 1
ATOM 821 C C . SER A 1 103 ? -3.423 -12.383 -0.432 1.00 86.38 103 SER A C 1
ATOM 823 O O . SER A 1 103 ? -2.432 -11.647 -0.472 1.00 86.38 103 SER A O 1
ATOM 825 N N . ILE A 1 104 ? -3.324 -13.702 -0.623 1.00 83.69 104 ILE A N 1
ATOM 826 C CA . ILE A 1 104 ? -2.073 -14.375 -1.016 1.00 83.69 104 ILE A CA 1
ATOM 827 C C . ILE A 1 104 ? -1.501 -13.857 -2.339 1.00 83.69 104 ILE A C 1
ATOM 829 O O . ILE A 1 104 ? -0.292 -13.938 -2.562 1.00 83.69 104 ILE A O 1
ATOM 833 N N . TYR A 1 105 ? -2.357 -13.318 -3.209 1.00 88.00 105 TYR A N 1
ATOM 834 C CA . TYR A 1 105 ? -1.962 -12.812 -4.516 1.00 88.00 105 TYR A CA 1
ATOM 835 C C . TYR A 1 105 ? -1.372 -11.404 -4.423 1.00 88.00 105 TYR A C 1
ATOM 837 O O . TYR A 1 105 ? -0.488 -11.064 -5.211 1.00 88.00 105 TYR A O 1
ATOM 845 N N . GLY A 1 106 ? -1.792 -10.601 -3.440 1.00 91.12 106 GLY A N 1
ATOM 846 C CA . GLY A 1 106 ? -1.302 -9.240 -3.247 1.00 91.12 106 GLY A CA 1
ATOM 847 C C . GLY A 1 106 ? -2.332 -8.287 -2.652 1.00 91.12 106 GLY A C 1
ATOM 848 O O . GLY A 1 106 ? -3.172 -8.690 -1.849 1.00 91.12 106 GLY A O 1
ATOM 849 N N . ILE A 1 107 ? -2.226 -7.016 -3.040 1.00 94.50 107 ILE A N 1
ATOM 850 C CA . ILE A 1 107 ? -3.140 -5.940 -2.649 1.00 94.50 107 ILE A CA 1
ATOM 851 C C . ILE A 1 107 ? -3.973 -5.525 -3.857 1.00 94.50 107 ILE A C 1
ATOM 853 O O . ILE A 1 107 ? -3.417 -5.214 -4.911 1.00 94.50 107 ILE A O 1
ATOM 857 N N . THR A 1 108 ? -5.281 -5.421 -3.665 1.00 94.94 108 THR A N 1
ATOM 858 C CA . THR A 1 108 ? -6.211 -4.795 -4.607 1.00 94.94 108 THR A CA 1
ATOM 859 C C . THR A 1 108 ? -6.828 -3.570 -3.939 1.00 94.94 108 THR A C 1
ATOM 861 O O . THR A 1 108 ? -7.251 -3.637 -2.786 1.00 94.94 108 THR A O 1
ATOM 864 N N . LEU A 1 109 ? -6.848 -2.434 -4.636 1.00 95.56 109 LEU A N 1
ATOM 865 C CA . LEU A 1 109 ? -7.527 -1.217 -4.198 1.00 95.56 109 LEU A CA 1
ATOM 866 C C . LEU A 1 109 ? -8.775 -0.998 -5.040 1.00 95.56 109 LEU A C 1
ATOM 868 O O . LEU A 1 109 ? -8.681 -0.928 -6.264 1.00 95.56 109 LEU A O 1
ATOM 872 N N . VAL A 1 110 ? -9.923 -0.830 -4.391 1.00 95.31 110 VAL A N 1
ATOM 873 C CA . VAL A 1 110 ? -11.209 -0.589 -5.060 1.00 95.31 110 VAL A CA 1
ATOM 874 C C . VAL A 1 110 ? -11.837 0.688 -4.513 1.00 95.31 110 VAL A C 1
ATOM 876 O O . VAL A 1 110 ? -11.860 0.896 -3.302 1.00 95.31 110 VAL A O 1
ATOM 879 N N . ASP A 1 111 ? -12.356 1.559 -5.374 1.00 93.88 111 ASP A N 1
ATOM 880 C CA . ASP A 1 111 ? -13.082 2.745 -4.920 1.00 93.88 111 ASP A CA 1
ATOM 881 C C . ASP A 1 111 ? -14.386 2.339 -4.216 1.00 93.88 111 ASP A C 1
ATOM 883 O O . ASP A 1 111 ? -15.172 1.542 -4.727 1.00 93.88 111 ASP A O 1
ATOM 887 N N . VAL A 1 112 ? -14.646 2.888 -3.026 1.00 92.12 112 VAL A N 1
ATOM 888 C CA . VAL A 1 112 ? -15.812 2.475 -2.228 1.00 92.12 112 VAL A CA 1
ATOM 889 C C . VAL A 1 112 ? -17.135 2.908 -2.857 1.00 92.12 112 VAL A C 1
ATOM 891 O O . VAL A 1 112 ? -18.133 2.207 -2.677 1.00 92.12 112 VAL A O 1
ATOM 894 N N . LYS A 1 113 ? -17.159 4.043 -3.564 1.00 89.88 113 LYS A N 1
ATOM 895 C CA . LYS A 1 113 ? -18.373 4.608 -4.160 1.00 89.88 113 LYS A CA 1
ATOM 896 C C . LYS A 1 113 ? -18.680 3.968 -5.505 1.00 89.88 113 LYS A C 1
ATOM 898 O O . LYS A 1 113 ? -19.804 3.534 -5.716 1.00 89.88 113 LYS A O 1
ATOM 903 N N . THR A 1 114 ? -17.699 3.929 -6.400 1.00 92.88 114 THR A N 1
ATOM 904 C CA . THR A 1 114 ? -17.900 3.468 -7.780 1.00 92.88 114 THR A CA 1
ATOM 905 C C . THR A 1 114 ? -17.684 1.970 -7.937 1.00 92.88 114 THR A C 1
ATOM 907 O O . THR A 1 114 ? -18.082 1.414 -8.953 1.00 92.88 114 THR A O 1
ATOM 910 N N . LYS A 1 115 ? -17.058 1.313 -6.949 1.00 92.19 115 LYS A N 1
ATOM 911 C CA . LYS A 1 115 ? -16.655 -0.102 -7.008 1.00 92.19 115 LYS A CA 1
ATOM 912 C C . LYS A 1 115 ? -15.675 -0.409 -8.147 1.00 92.19 115 LYS A C 1
ATOM 914 O O . LYS A 1 115 ? -15.481 -1.567 -8.499 1.00 92.19 115 LYS A O 1
ATOM 919 N N . VAL A 1 116 ? -15.023 0.619 -8.692 1.00 94.12 116 VAL A N 1
ATOM 920 C CA . VAL A 1 116 ? -14.027 0.491 -9.761 1.00 94.12 116 VAL A CA 1
ATOM 921 C C . VAL A 1 116 ? -12.659 0.164 -9.168 1.00 94.12 116 VAL A C 1
ATOM 923 O O . VAL A 1 116 ? -12.261 0.714 -8.137 1.00 94.12 116 VAL A O 1
ATOM 926 N N . LEU A 1 117 ? -11.929 -0.726 -9.842 1.00 94.75 117 LEU A N 1
ATOM 927 C CA . LEU A 1 117 ? -10.543 -1.049 -9.526 1.00 94.75 117 LEU A CA 1
ATOM 928 C C . LEU A 1 117 ? -9.657 0.199 -9.670 1.00 94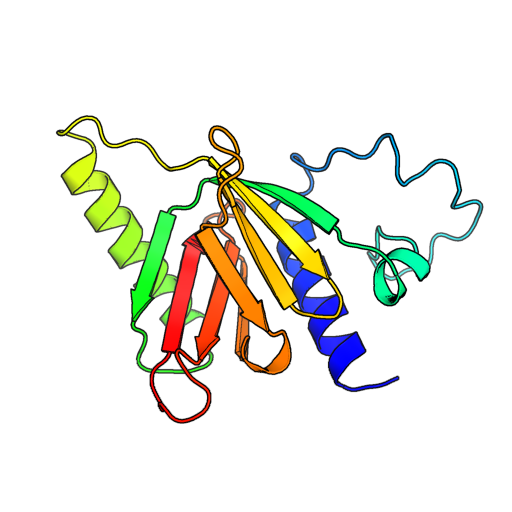.75 117 LEU A C 1
ATOM 930 O O . LEU A 1 117 ? -9.580 0.789 -10.743 1.00 94.75 117 LEU A O 1
ATOM 934 N N . VAL A 1 118 ? -8.965 0.572 -8.595 1.00 94.38 118 VAL A N 1
ATOM 935 C CA . VAL A 1 118 ? -8.000 1.683 -8.575 1.00 94.38 118 VAL A CA 1
ATOM 936 C C . VAL A 1 118 ? -6.613 1.180 -8.960 1.00 94.38 118 VAL A C 1
ATOM 938 O O . VAL A 1 118 ? -5.975 1.737 -9.847 1.00 94.38 118 VAL A O 1
ATOM 941 N N . CYS A 1 119 ? -6.138 0.116 -8.309 1.00 93.94 119 CYS A N 1
ATOM 942 C CA . CYS A 1 119 ? -4.896 -0.556 -8.685 1.00 93.94 119 CYS A CA 1
ATOM 943 C C . CYS A 1 119 ? -4.825 -1.969 -8.102 1.00 93.94 119 CYS A C 1
ATOM 945 O O . CYS A 1 119 ? -5.485 -2.284 -7.109 1.00 93.94 119 CYS A O 1
ATOM 947 N N . GLN A 1 120 ? -3.957 -2.801 -8.674 1.00 95.00 120 GLN A N 1
ATOM 948 C CA . GLN A 1 120 ? -3.670 -4.138 -8.170 1.00 95.00 120 GLN A CA 1
ATOM 949 C C . GLN A 1 120 ? -2.164 -4.396 -8.189 1.00 95.00 120 GLN A C 1
ATOM 951 O O . GLN A 1 120 ? -1.496 -4.229 -9.209 1.00 95.00 120 GLN A O 1
ATOM 956 N N . HIS A 1 121 ? -1.628 -4.827 -7.051 1.00 95.31 121 HIS A N 1
ATOM 957 C CA . HIS A 1 121 ? -0.206 -5.063 -6.860 1.00 95.31 121 HIS A CA 1
ATOM 958 C C . HIS A 1 121 ? 0.044 -6.468 -6.345 1.00 95.31 121 HIS A C 1
ATOM 960 O O . HIS A 1 121 ? -0.354 -6.819 -5.234 1.00 95.31 121 HIS A O 1
ATOM 966 N N . ALA A 1 122 ? 0.765 -7.259 -7.139 1.00 93.38 122 ALA A N 1
ATOM 967 C CA . ALA A 1 122 ? 1.143 -8.607 -6.755 1.00 93.38 122 ALA A CA 1
ATOM 968 C C . ALA A 1 122 ? 2.061 -8.605 -5.521 1.00 93.38 122 ALA A C 1
ATOM 970 O O . ALA A 1 122 ? 2.978 -7.785 -5.408 1.00 93.38 122 ALA A O 1
ATOM 971 N N . LEU A 1 123 ? 1.874 -9.582 -4.631 1.00 91.19 123 LEU A N 1
ATOM 972 C CA . LEU A 1 123 ? 2.591 -9.679 -3.356 1.00 91.19 123 LEU A CA 1
ATOM 973 C C . LEU A 1 123 ? 4.115 -9.661 -3.534 1.00 91.19 123 LEU A C 1
ATOM 975 O O . LEU A 1 123 ? 4.836 -9.068 -2.733 1.00 91.19 123 LEU A O 1
ATOM 979 N N . HIS A 1 124 ? 4.624 -10.288 -4.599 1.00 91.12 124 HIS A N 1
ATOM 980 C CA . HIS A 1 124 ? 6.061 -10.354 -4.851 1.00 91.12 124 HIS A CA 1
ATOM 981 C C . HIS A 1 124 ? 6.678 -8.973 -5.134 1.00 91.12 124 HIS A C 1
ATOM 983 O O . HIS A 1 124 ? 7.825 -8.756 -4.734 1.00 91.12 124 HIS A O 1
ATOM 989 N N . ARG A 1 125 ? 5.912 -8.032 -5.711 1.00 93.62 125 ARG A N 1
ATOM 990 C CA . ARG A 1 125 ? 6.343 -6.657 -6.031 1.00 93.62 125 ARG A CA 1
ATOM 991 C C . ARG A 1 125 ? 6.325 -5.708 -4.833 1.00 93.62 125 ARG A C 1
ATOM 993 O O . ARG A 1 125 ? 6.997 -4.682 -4.891 1.00 93.62 125 ARG A O 1
ATOM 1000 N N . ILE A 1 126 ? 5.587 -6.028 -3.766 1.00 94.19 126 ILE A N 1
ATOM 1001 C CA . ILE A 1 126 ? 5.475 -5.185 -2.564 1.00 94.19 126 ILE A CA 1
ATOM 1002 C C . ILE A 1 126 ? 6.720 -5.365 -1.695 1.00 94.19 126 ILE A C 1
ATOM 1004 O O . ILE A 1 126 ? 6.812 -6.302 -0.901 1.00 94.19 126 ILE A O 1
ATOM 1008 N N . SER A 1 127 ? 7.713 -4.504 -1.857 1.00 93.25 127 SER A N 1
ATOM 1009 C CA . SER A 1 127 ? 9.030 -4.658 -1.235 1.00 93.25 127 SER A CA 1
ATOM 1010 C C . SER A 1 127 ? 9.055 -4.287 0.247 1.00 93.25 127 SER A C 1
ATOM 1012 O O . SER A 1 127 ? 9.834 -4.868 1.006 1.00 93.25 127 SER A O 1
ATOM 1014 N N . PHE A 1 128 ? 8.203 -3.356 0.680 1.00 93.50 128 PHE A N 1
ATOM 1015 C CA . PHE A 1 128 ? 8.205 -2.856 2.053 1.00 93.50 128 PHE A CA 1
ATOM 1016 C C . PHE A 1 128 ? 6.823 -2.350 2.472 1.00 93.50 128 PHE A C 1
ATOM 1018 O O . PHE A 1 128 ? 6.065 -1.867 1.640 1.00 93.50 128 PHE A O 1
ATOM 1025 N N . CYS A 1 129 ? 6.489 -2.450 3.758 1.00 91.75 129 CYS A N 1
ATOM 1026 C CA . CYS A 1 129 ? 5.314 -1.801 4.338 1.00 91.75 129 CYS A CA 1
ATOM 1027 C C . CYS A 1 129 ? 5.624 -1.352 5.764 1.00 91.75 129 CYS A C 1
ATOM 1029 O O . CYS A 1 129 ? 6.365 -2.037 6.480 1.00 91.75 129 CYS A O 1
ATOM 1031 N N . ALA A 1 130 ? 5.063 -0.218 6.164 1.00 89.44 130 ALA A N 1
ATOM 1032 C CA . ALA A 1 130 ? 5.222 0.322 7.502 1.00 89.44 130 ALA 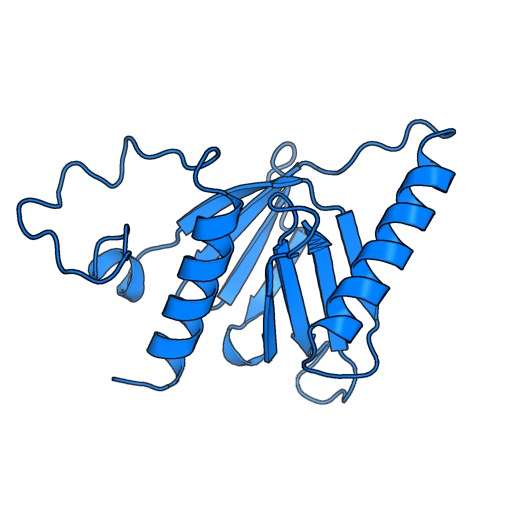A CA 1
ATOM 1033 C C . ALA A 1 130 ? 4.020 1.178 7.903 1.00 89.44 130 ALA A C 1
ATOM 1035 O O . ALA A 1 130 ? 3.350 1.784 7.066 1.00 89.44 130 ALA A O 1
ATOM 1036 N N . ASP A 1 131 ? 3.787 1.222 9.203 1.00 87.06 131 ASP A N 1
ATOM 1037 C CA . ASP A 1 131 ? 3.002 2.240 9.880 1.00 87.06 131 ASP A CA 1
ATOM 1038 C C . ASP A 1 131 ? 3.871 3.466 10.209 1.00 87.06 131 ASP A C 1
ATOM 1040 O O . ASP A 1 131 ? 5.102 3.380 10.303 1.00 87.06 131 ASP A O 1
ATOM 1044 N N . ASP A 1 132 ? 3.233 4.622 10.385 1.00 83.88 132 ASP A N 1
ATOM 1045 C CA . ASP A 1 132 ? 3.913 5.827 10.858 1.00 83.88 132 ASP A CA 1
ATOM 1046 C C . ASP A 1 132 ? 3.916 5.893 12.396 1.00 83.88 132 ASP A C 1
ATOM 1048 O O . ASP A 1 132 ? 2.888 5.738 13.059 1.00 83.88 132 ASP A O 1
ATOM 1052 N N . LYS A 1 133 ? 5.091 6.149 12.986 1.00 79.81 133 LYS A N 1
ATOM 1053 C CA . LYS A 1 133 ? 5.252 6.206 14.450 1.00 79.81 133 LYS A CA 1
ATOM 1054 C C . LYS A 1 133 ? 4.605 7.442 15.084 1.00 79.81 133 LYS A C 1
ATOM 1056 O O . LYS A 1 133 ? 4.272 7.399 16.267 1.00 79.81 133 LYS A O 1
ATOM 1061 N N . GLN A 1 134 ? 4.488 8.538 14.338 1.00 81.25 134 GLN A N 1
ATOM 1062 C CA . GLN A 1 134 ? 3.930 9.807 14.802 1.00 81.25 134 GLN A CA 1
ATOM 1063 C C . GLN A 1 134 ? 2.416 9.867 14.553 1.00 81.25 134 GLN A C 1
ATOM 1065 O O . GLN A 1 134 ? 1.677 10.309 15.431 1.00 81.25 134 GLN A O 1
ATOM 1070 N N . ASP A 1 135 ? 1.935 9.371 13.408 1.00 82.88 135 ASP A N 1
ATOM 1071 C CA . ASP A 1 135 ? 0.507 9.259 13.092 1.00 82.88 135 ASP A CA 1
ATOM 1072 C C . ASP A 1 135 ? 0.084 7.795 12.911 1.00 82.88 135 ASP A C 1
ATOM 1074 O O . ASP A 1 135 ? 0.116 7.242 11.815 1.00 82.88 135 ASP A O 1
ATOM 1078 N N . LYS A 1 136 ? -0.429 7.191 13.991 1.00 83.50 136 LYS A N 1
ATOM 1079 C CA . LYS A 1 136 ? -0.908 5.794 14.027 1.00 83.50 136 LYS A CA 1
ATOM 1080 C C . LYS A 1 136 ? -2.067 5.483 13.072 1.00 83.50 136 LYS A C 1
ATOM 1082 O O . LYS A 1 136 ? -2.544 4.353 13.056 1.00 83.50 136 LYS A O 1
ATOM 1087 N N . ARG A 1 137 ? -2.584 6.478 12.347 1.00 85.19 137 ARG A N 1
ATOM 1088 C CA . ARG A 1 137 ? -3.624 6.306 11.324 1.00 85.19 137 ARG A CA 1
ATOM 1089 C C . ARG A 1 137 ? -3.037 6.098 9.932 1.00 85.19 137 ARG A C 1
ATOM 1091 O O . ARG A 1 137 ? -3.804 5.788 9.030 1.00 85.19 137 ARG A O 1
ATOM 1098 N N . VAL A 1 138 ? -1.732 6.314 9.765 1.00 89.75 138 VAL A N 1
ATOM 1099 C CA . VAL A 1 138 ? -1.056 6.231 8.475 1.00 89.75 138 VAL A CA 1
ATOM 1100 C C . VAL A 1 138 ? -0.490 4.837 8.270 1.00 89.75 138 VAL A C 1
ATOM 1102 O O . VAL A 1 138 ? 0.245 4.309 9.107 1.00 89.75 138 VAL A O 1
ATOM 1105 N N . PHE A 1 139 ? -0.806 4.271 7.115 1.00 93.00 139 PHE A N 1
ATOM 1106 C CA . PHE A 1 139 ? -0.214 3.039 6.619 1.00 93.00 139 PHE A CA 1
ATOM 1107 C C . PHE A 1 139 ? 0.366 3.291 5.233 1.00 93.00 139 PHE A C 1
ATOM 1109 O O . PHE A 1 139 ? -0.259 3.946 4.400 1.00 93.00 139 PHE A O 1
ATOM 1116 N N . ALA A 1 140 ? 1.547 2.745 4.963 1.00 95.06 140 ALA A N 1
ATOM 1117 C CA . ALA A 1 140 ? 2.160 2.852 3.653 1.00 95.06 140 ALA A CA 1
ATOM 1118 C C . ALA A 1 140 ? 2.839 1.556 3.219 1.00 95.06 140 ALA A C 1
ATOM 1120 O O . ALA A 1 140 ? 3.344 0.774 4.032 1.00 95.06 140 ALA A O 1
ATOM 1121 N N . TYR A 1 141 ? 2.898 1.352 1.907 1.00 95.88 141 TYR A N 1
ATOM 1122 C CA . TYR A 1 141 ? 3.691 0.290 1.306 1.00 95.88 141 TYR A CA 1
ATOM 1123 C C . TYR A 1 141 ? 4.416 0.770 0.054 1.00 95.88 141 TYR A C 1
ATOM 1125 O O . TYR A 1 141 ? 3.945 1.650 -0.660 1.00 95.88 141 TYR A O 1
ATOM 1133 N N . ILE A 1 142 ? 5.566 0.156 -0.211 1.00 96.31 142 ILE A N 1
ATOM 1134 C CA . ILE A 1 142 ? 6.388 0.392 -1.393 1.00 96.31 142 ILE A CA 1
ATOM 1135 C C . ILE A 1 142 ? 6.232 -0.798 -2.333 1.00 96.31 142 ILE A C 1
ATOM 1137 O O . ILE A 1 142 ? 6.319 -1.957 -1.911 1.00 96.31 142 ILE A O 1
ATOM 1141 N N . VAL A 1 143 ? 6.012 -0.506 -3.609 1.00 96.00 143 VAL A N 1
ATOM 1142 C CA . VAL A 1 143 ? 5.853 -1.490 -4.677 1.00 96.00 143 VAL A CA 1
ATOM 1143 C C . VAL A 1 143 ? 6.774 -1.153 -5.847 1.00 96.00 143 VAL A C 1
ATOM 1145 O O . VAL A 1 143 ? 6.985 0.009 -6.179 1.00 96.00 143 VAL A O 1
ATOM 1148 N N . LYS A 1 144 ? 7.354 -2.174 -6.482 1.00 95.31 144 LYS A N 1
ATOM 1149 C CA . LYS A 1 144 ? 8.086 -2.021 -7.750 1.00 95.31 144 LYS A CA 1
ATOM 1150 C C . LYS A 1 144 ? 7.102 -1.701 -8.882 1.00 95.31 144 LYS A C 1
ATOM 1152 O O . LYS A 1 144 ? 6.121 -2.438 -9.024 1.00 95.31 144 LYS A O 1
ATOM 1157 N N . ARG A 1 145 ? 7.338 -0.651 -9.680 1.00 91.19 145 ARG A N 1
ATOM 1158 C CA . ARG A 1 145 ? 6.379 -0.150 -10.692 1.00 91.19 145 ARG A CA 1
ATOM 1159 C C . ARG A 1 145 ? 6.106 -1.138 -11.829 1.00 91.19 145 ARG A C 1
ATOM 1161 O O . ARG A 1 145 ? 4.959 -1.300 -12.237 1.00 91.19 145 ARG A O 1
ATOM 1168 N N . SER A 1 146 ? 7.126 -1.852 -12.286 1.00 88.62 146 SER A N 1
ATOM 1169 C CA . SER A 1 146 ? 6.997 -2.985 -13.212 1.00 88.62 146 SER A CA 1
ATOM 1170 C C . SER A 1 146 ? 7.999 -4.081 -12.844 1.00 88.62 146 SER A C 1
ATOM 1172 O O . SER A 1 146 ? 8.810 -3.902 -11.932 1.00 88.62 146 SER A O 1
ATOM 1174 N N . ALA A 1 147 ? 7.932 -5.251 -13.481 1.00 83.62 147 ALA A N 1
ATOM 1175 C CA . ALA A 1 147 ? 8.884 -6.323 -13.183 1.00 83.62 147 ALA A CA 1
ATOM 1176 C C . ALA A 1 147 ? 10.305 -5.964 -13.661 1.00 83.62 147 ALA A C 1
ATOM 1178 O O . ALA A 1 147 ? 11.288 -6.372 -13.038 1.00 83.62 147 ALA A O 1
ATOM 1179 N N . GLU A 1 148 ? 10.402 -5.114 -14.679 1.00 86.12 148 GLU A N 1
ATOM 1180 C CA . GLU A 1 148 ? 11.615 -4.733 -15.395 1.00 86.12 148 GLU A CA 1
ATOM 1181 C C . GLU A 1 148 ? 12.196 -3.394 -14.909 1.00 86.12 148 GLU A C 1
ATOM 1183 O O . GLU A 1 148 ? 13.407 -3.207 -14.949 1.00 86.12 148 GLU A O 1
ATOM 1188 N N . SER A 1 149 ? 11.367 -2.474 -14.398 1.00 86.62 149 SER A N 1
ATOM 1189 C CA . SER A 1 149 ? 11.808 -1.139 -13.958 1.00 86.62 149 SER A CA 1
ATOM 1190 C C . SER A 1 149 ? 12.404 -1.158 -12.552 1.00 86.62 149 SER A C 1
ATOM 1192 O O . SER A 1 149 ? 11.804 -1.702 -11.633 1.00 86.62 149 SER A O 1
ATOM 1194 N N . SER A 1 150 ? 13.539 -0.495 -12.335 1.00 87.81 150 SER A N 1
ATOM 1195 C CA . SER A 1 150 ? 14.095 -0.266 -10.988 1.00 87.81 150 SER A CA 1
ATOM 1196 C C . SER A 1 150 ? 13.353 0.817 -10.192 1.00 87.81 150 SER A C 1
ATOM 1198 O O . SER A 1 150 ? 13.771 1.169 -9.092 1.00 87.81 150 SER A O 1
ATOM 1200 N N . GLU A 1 151 ? 12.266 1.362 -10.736 1.00 93.75 151 GLU A N 1
ATOM 1201 C CA . GLU A 1 151 ? 11.466 2.388 -10.082 1.00 93.75 151 GLU A CA 1
ATOM 1202 C C . GLU A 1 151 ? 10.485 1.795 -9.068 1.00 93.75 151 GLU A C 1
ATOM 1204 O O . GLU A 1 151 ? 9.916 0.705 -9.232 1.00 93.75 151 GLU A O 1
ATOM 1209 N N . HIS A 1 152 ? 10.252 2.572 -8.017 1.00 96.31 152 HIS A N 1
ATOM 1210 C CA . HIS A 1 152 ? 9.387 2.210 -6.913 1.00 96.31 152 HIS A CA 1
ATOM 1211 C C . HIS A 1 152 ? 8.361 3.304 -6.666 1.00 96.31 152 HIS A C 1
ATOM 1213 O O . HIS A 1 152 ? 8.681 4.487 -6.735 1.00 96.31 152 HIS A O 1
ATOM 1219 N N . ASP A 1 153 ? 7.151 2.892 -6.310 1.00 96.94 153 ASP A N 1
ATOM 1220 C CA . ASP A 1 153 ? 6.085 3.787 -5.885 1.00 96.94 153 ASP A CA 1
ATOM 1221 C C . ASP A 1 153 ? 5.703 3.468 -4.439 1.00 96.94 153 ASP A C 1
ATOM 1223 O O . ASP A 1 153 ? 5.578 2.306 -4.044 1.00 96.94 153 ASP A O 1
ATOM 1227 N N . CYS A 1 154 ? 5.539 4.512 -3.632 1.00 97.00 154 CYS A N 1
ATOM 1228 C CA . CYS A 1 154 ? 5.036 4.424 -2.270 1.00 97.00 154 CYS A CA 1
ATOM 1229 C C . CYS A 1 154 ? 3.563 4.831 -2.257 1.00 97.00 154 CYS A C 1
ATOM 1231 O O . CYS A 1 154 ? 3.233 5.953 -2.638 1.00 97.00 154 CYS A O 1
ATOM 1233 N N . HIS A 1 155 ? 2.690 3.928 -1.815 1.00 97.12 155 HIS A N 1
ATOM 1234 C CA . HIS A 1 155 ? 1.262 4.171 -1.631 1.00 97.12 155 HIS A CA 1
ATOM 1235 C C . HIS A 1 155 ? 0.981 4.460 -0.162 1.00 97.12 155 HIS A C 1
ATOM 1237 O O . HIS A 1 155 ? 1.413 3.695 0.701 1.00 97.12 155 HIS A O 1
ATOM 1243 N N . VAL A 1 156 ? 0.235 5.533 0.110 1.00 95.81 156 VAL A N 1
ATOM 1244 C CA . VAL A 1 156 ? -0.051 6.006 1.470 1.00 95.81 156 VAL A CA 1
ATOM 1245 C C . VAL A 1 156 ? -1.557 6.102 1.708 1.00 95.81 156 VAL A C 1
ATOM 1247 O O . VAL A 1 156 ? -2.308 6.583 0.853 1.00 95.81 156 VAL A O 1
ATOM 1250 N N . PHE A 1 157 ? -1.977 5.668 2.894 1.00 94.25 157 PHE A N 1
ATOM 1251 C CA . PHE A 1 157 ? -3.354 5.629 3.385 1.00 94.25 157 PHE A CA 1
ATOM 1252 C C . PHE A 1 157 ? -3.454 6.311 4.750 1.00 94.25 157 PHE A C 1
ATOM 1254 O O . PHE A 1 157 ? -2.473 6.197 5.520 1.00 94.25 157 PHE A O 1
#

InterPro domains:
  IPR006020 PTB/PI domain [PF00640] (55-157)
  IPR006020 PTB/PI domain [PS01179] (53-157)
  IPR006020 PTB/PI domain [SM00462] (50-157)
  IPR011993 PH-like domain superfamily [G3DSA:2.30.29.30] (35-157)
  IPR051133 Adapter and Engulfment Domain-Containing Protein [PTHR11232] (35-157)

pLDDT: mean 81.28, std 16.9, range [38.59, 97.12]

Secondary structure (DSSP, 8-state):
--HHHHHHHHHHHHHHHHHTTS---TTTSTT--S---SS---S-GGGGTT--EEEEEEE-EEEEES-SS-HHHHHHHHHHHHHHHHHHHTTT--PEEEEEEE-SSEEEEEETTT--EEEEEEGGGEEEEEE-SS-TT-EEEEEESSSS---EEEEE-

Radius of gyration: 16.1 Å; chains: 1; bounding box: 34×47×38 Å

Foldseek 3Di:
DDPLLVLLQVVCVQVCQLQVPQFPDPPQPPPDPDDPDPDPRPHPPVCQPPNKGKGWAFWLFKDKFQDLDDPVRLVVGVVVSVVVCVVCVVVVDDTFIWIWIGYSQGTWIAGPVPRHTPDTAGSVQFRDKHADPVDSNKIKTKGDPDPPDPIIMIIMD

Organism: NCBI:txid6335